Protein AF-A0A2H3C9F1-F1 (afdb_monomer_lite)

Structure (mmCIF, N/CA/C/O backbone):
data_AF-A0A2H3C9F1-F1
#
_entry.id   AF-A0A2H3C9F1-F1
#
loop_
_atom_site.group_PDB
_atom_site.id
_atom_site.type_symbol
_atom_site.label_atom_id
_atom_site.label_alt_id
_atom_site.label_comp_id
_atom_site.label_asym_id
_atom_site.label_entity_id
_atom_site.label_seq_id
_atom_site.pdbx_PDB_ins_code
_atom_site.Cartn_x
_atom_site.Cartn_y
_atom_site.Cartn_z
_atom_site.occupancy
_atom_site.B_iso_or_equiv
_atom_site.auth_seq_id
_atom_site.auth_comp_id
_atom_site.auth_asym_id
_atom_site.auth_atom_id
_atom_site.pdbx_PDB_model_num
ATOM 1 N N . ARG A 1 1 ? -23.313 -9.807 7.536 1.00 52.41 1 ARG A N 1
ATOM 2 C CA . ARG A 1 1 ? -22.044 -10.208 6.864 1.00 52.41 1 ARG A CA 1
ATOM 3 C C . ARG A 1 1 ? -20.950 -10.307 7.923 1.00 52.41 1 ARG A C 1
ATOM 5 O O . ARG A 1 1 ? -20.785 -9.340 8.655 1.00 52.41 1 ARG A O 1
ATOM 12 N N . SER A 1 2 ? -20.234 -11.430 8.039 1.00 67.69 2 SER A N 1
ATOM 13 C CA . SER A 1 2 ? -19.119 -11.536 8.993 1.00 67.69 2 SER A CA 1
ATOM 14 C C . SER A 1 2 ? -18.036 -10.502 8.654 1.00 67.69 2 SER A C 1
ATOM 16 O O . SER A 1 2 ? -17.691 -10.304 7.488 1.00 67.69 2 SER A O 1
ATOM 18 N N . GLN A 1 3 ? -17.525 -9.807 9.671 1.00 66.44 3 GLN A N 1
ATOM 19 C CA . GLN A 1 3 ? -16.508 -8.752 9.533 1.00 66.44 3 GLN A CA 1
ATOM 20 C C . GLN A 1 3 ? -15.248 -9.238 8.780 1.00 66.44 3 GLN A C 1
ATOM 22 O O . GLN A 1 3 ? -14.612 -8.456 8.082 1.00 66.44 3 GLN A O 1
ATOM 27 N N . THR A 1 4 ? -14.925 -10.534 8.861 1.00 74.88 4 THR A N 1
ATOM 28 C CA . THR A 1 4 ? -13.809 -11.171 8.140 1.00 74.88 4 THR A CA 1
ATOM 29 C C . THR A 1 4 ? -13.999 -11.116 6.626 1.00 74.88 4 THR A C 1
ATOM 31 O O . THR A 1 4 ? -13.118 -10.633 5.927 1.00 74.88 4 THR A O 1
ATOM 34 N N . LYS A 1 5 ? -15.186 -11.479 6.112 1.00 81.81 5 LYS A N 1
ATOM 35 C CA . LYS A 1 5 ? -15.486 -11.399 4.669 1.00 81.81 5 LYS A CA 1
ATOM 36 C C . LYS A 1 5 ? -15.347 -9.970 4.139 1.00 81.81 5 LYS A C 1
ATOM 38 O O . LYS A 1 5 ? -14.877 -9.764 3.028 1.00 81.81 5 LYS A O 1
ATOM 43 N N . ARG A 1 6 ? -15.744 -8.977 4.944 1.00 87.44 6 ARG A N 1
ATOM 44 C CA . ARG A 1 6 ? -15.620 -7.557 4.585 1.00 87.44 6 ARG A CA 1
ATOM 45 C C . ARG A 1 6 ? -14.158 -7.100 4.533 1.00 87.44 6 ARG A C 1
ATOM 47 O O . ARG A 1 6 ? -13.814 -6.347 3.630 1.00 87.44 6 ARG A O 1
ATOM 54 N N . GLY A 1 7 ? -13.326 -7.549 5.474 1.00 86.56 7 GLY A N 1
ATOM 55 C CA . GLY A 1 7 ? -11.884 -7.285 5.471 1.00 86.56 7 GLY A CA 1
ATOM 56 C C . GLY A 1 7 ? -11.194 -7.886 4.245 1.00 86.56 7 GLY A C 1
ATOM 57 O O . GLY A 1 7 ? -10.508 -7.168 3.525 1.00 86.56 7 GLY A O 1
ATOM 58 N N . THR A 1 8 ? -11.458 -9.161 3.948 1.00 87.94 8 THR A N 1
ATOM 59 C CA . THR A 1 8 ? -10.888 -9.858 2.782 1.00 87.94 8 THR A CA 1
ATOM 60 C C . THR A 1 8 ? -11.287 -9.209 1.458 1.00 87.94 8 THR A C 1
ATOM 62 O O . THR A 1 8 ? -10.438 -8.989 0.599 1.00 87.94 8 THR A O 1
ATOM 65 N N . GLU A 1 9 ? -12.563 -8.855 1.293 1.00 91.81 9 GLU A N 1
ATOM 66 C CA . GLU A 1 9 ? -13.042 -8.183 0.080 1.00 91.81 9 GLU A CA 1
ATOM 67 C C . GLU A 1 9 ? -12.380 -6.812 -0.100 1.00 91.81 9 GLU A C 1
ATOM 69 O O . GLU A 1 9 ? -11.891 -6.478 -1.178 1.00 91.81 9 GLU A O 1
ATOM 74 N N . ARG A 1 10 ? -12.282 -6.034 0.986 1.00 92.62 10 ARG A N 1
ATOM 75 C CA . ARG A 1 10 ? -11.585 -4.745 0.970 1.00 92.62 10 ARG A CA 1
ATOM 76 C C . ARG A 1 10 ? -10.113 -4.908 0.587 1.00 92.62 10 ARG A C 1
ATOM 78 O O . ARG A 1 10 ? -9.609 -4.120 -0.209 1.00 92.62 10 ARG A O 1
ATOM 85 N N . PHE A 1 11 ? -9.436 -5.921 1.124 1.00 91.44 11 PHE A N 1
ATOM 86 C CA . PHE A 1 11 ? -8.044 -6.209 0.782 1.00 91.44 11 PHE A CA 1
ATOM 87 C C . PHE A 1 11 ? -7.888 -6.548 -0.701 1.00 91.44 11 PHE A C 1
ATOM 89 O O . PHE A 1 11 ? -7.018 -5.993 -1.366 1.00 91.44 11 PHE A O 1
ATOM 96 N N . ARG A 1 12 ? -8.775 -7.389 -1.247 1.00 90.94 12 ARG A N 1
ATOM 97 C CA . ARG A 1 12 ? -8.785 -7.738 -2.674 1.00 90.94 12 ARG A CA 1
ATOM 98 C C . ARG A 1 12 ? -8.923 -6.498 -3.560 1.00 90.94 12 ARG A C 1
ATOM 100 O O . ARG A 1 12 ? -8.194 -6.365 -4.538 1.00 90.94 12 ARG A O 1
ATOM 107 N N . GLN A 1 13 ? -9.816 -5.578 -3.206 1.00 94.44 13 GLN A N 1
ATOM 108 C CA . GLN A 1 13 ? -9.998 -4.325 -3.944 1.00 94.44 13 GLN A CA 1
ATOM 109 C C . GLN A 1 13 ? -8.745 -3.446 -3.901 1.00 94.44 13 GLN A C 1
ATOM 111 O O . GLN A 1 13 ? -8.310 -2.957 -4.942 1.00 94.44 13 GLN A O 1
ATOM 116 N N . ILE A 1 14 ? -8.131 -3.294 -2.720 1.00 93.12 14 ILE A N 1
ATOM 117 C CA . ILE A 1 14 ? -6.861 -2.570 -2.567 1.00 93.12 14 ILE A CA 1
ATOM 118 C C . ILE A 1 14 ? -5.791 -3.201 -3.460 1.00 93.12 14 ILE A C 1
ATOM 120 O O . ILE A 1 14 ? -5.203 -2.500 -4.277 1.00 93.12 14 ILE A O 1
ATOM 124 N N . LEU A 1 15 ? -5.610 -4.520 -3.370 1.00 92.25 15 LEU A N 1
ATOM 125 C CA . LEU A 1 15 ? -4.611 -5.264 -4.132 1.00 92.25 15 LEU A CA 1
ATOM 126 C C . LEU A 1 15 ? -4.756 -5.050 -5.643 1.00 92.25 15 LEU A C 1
ATOM 128 O O . LEU A 1 15 ? -3.765 -4.781 -6.319 1.00 92.25 15 LEU A O 1
ATOM 132 N N . ILE A 1 16 ? -5.982 -5.143 -6.167 1.00 93.56 16 ILE A N 1
ATOM 133 C CA . ILE A 1 16 ? -6.259 -4.941 -7.595 1.00 93.56 16 ILE A CA 1
ATOM 134 C C . ILE A 1 16 ? -5.972 -3.488 -7.986 1.00 93.56 16 ILE A C 1
ATOM 136 O O . ILE A 1 16 ? -5.270 -3.249 -8.965 1.00 93.56 16 ILE A O 1
ATOM 140 N N . SER A 1 17 ? -6.473 -2.521 -7.211 1.00 95.75 17 SER A N 1
ATOM 141 C CA . SER A 1 17 ? -6.329 -1.096 -7.532 1.00 95.75 17 SER A CA 1
ATOM 142 C C . SER A 1 17 ? -4.876 -0.606 -7.493 1.00 95.75 17 SER A C 1
ATOM 144 O O . SER A 1 17 ? -4.438 0.061 -8.427 1.00 95.75 17 SER A O 1
ATOM 146 N N . GLU A 1 18 ? -4.109 -0.978 -6.464 1.00 94.56 18 GLU A N 1
ATOM 147 C CA . GLU A 1 18 ? -2.701 -0.589 -6.318 1.00 94.56 18 GLU A CA 1
ATOM 148 C C . GLU A 1 18 ? -1.838 -1.259 -7.396 1.00 94.56 18 GLU A C 1
ATOM 150 O O . GLU A 1 18 ? -0.983 -0.610 -7.997 1.00 94.56 18 GLU A O 1
ATOM 155 N N . SER A 1 19 ? -2.108 -2.531 -7.719 1.00 93.50 19 SER A N 1
ATOM 156 C CA . SER A 1 19 ? -1.410 -3.240 -8.801 1.00 93.50 19 SER A CA 1
ATOM 157 C C . SER A 1 19 ? -1.688 -2.611 -10.168 1.00 93.50 19 SER A C 1
ATOM 159 O O . SER A 1 19 ? -0.754 -2.346 -10.923 1.00 93.50 19 SER A O 1
ATOM 161 N N . ALA A 1 20 ? -2.954 -2.315 -10.479 1.00 95.69 20 ALA A N 1
ATOM 162 C CA . ALA A 1 20 ? -3.330 -1.665 -11.734 1.00 95.69 20 ALA A CA 1
ATOM 163 C C . ALA A 1 20 ? -2.704 -0.268 -11.859 1.00 95.69 20 ALA A C 1
ATOM 165 O O . ALA A 1 20 ? -2.160 0.076 -12.910 1.00 95.69 20 ALA A O 1
ATOM 166 N N . HIS A 1 21 ? -2.719 0.517 -10.776 1.00 94.75 21 HIS A N 1
ATOM 167 C CA . HIS A 1 21 ? -2.088 1.833 -10.748 1.00 94.75 21 HIS A CA 1
ATOM 168 C C . HIS A 1 21 ? -0.569 1.748 -10.947 1.00 94.75 21 HIS A C 1
ATOM 170 O O . HIS A 1 21 ? -0.006 2.539 -11.705 1.00 94.75 21 HIS A O 1
ATOM 176 N N . LEU A 1 22 ? 0.098 0.775 -10.318 1.00 94.25 22 LEU A N 1
ATOM 177 C CA . LEU A 1 22 ? 1.532 0.563 -10.488 1.00 94.25 22 LEU A CA 1
ATOM 178 C C . LEU A 1 22 ? 1.878 0.171 -11.931 1.00 94.25 22 LEU A C 1
ATOM 180 O O . LEU A 1 22 ? 2.806 0.744 -12.496 1.00 94.25 22 LEU A O 1
ATOM 184 N N . ILE A 1 23 ? 1.120 -0.747 -12.543 1.00 92.69 23 ILE A N 1
ATOM 185 C CA . ILE A 1 23 ? 1.293 -1.136 -13.953 1.00 92.69 23 ILE A CA 1
ATOM 186 C C . ILE A 1 23 ? 1.153 0.085 -14.859 1.00 92.69 23 ILE A C 1
ATOM 188 O O . ILE A 1 23 ? 2.047 0.359 -15.658 1.00 92.69 23 ILE A O 1
ATOM 192 N N . TRP A 1 24 ? 0.072 0.851 -14.693 1.00 94.81 24 TRP A N 1
ATOM 193 C CA . TRP A 1 24 ? -0.157 2.072 -15.462 1.00 94.81 24 TRP A CA 1
ATOM 194 C C . TRP A 1 24 ? 0.997 3.066 -15.295 1.00 94.81 24 TRP A C 1
ATOM 196 O O . TRP A 1 24 ? 1.514 3.592 -16.280 1.00 94.81 24 TRP A O 1
ATOM 206 N N . LYS A 1 25 ? 1.467 3.289 -14.063 1.00 93.44 25 LYS A N 1
ATOM 207 C CA . LYS A 1 25 ? 2.576 4.207 -13.790 1.00 93.44 25 LYS A CA 1
ATOM 208 C C . LYS A 1 25 ? 3.875 3.757 -14.465 1.00 93.44 25 LYS A C 1
ATOM 210 O O . LYS A 1 25 ? 4.542 4.575 -15.090 1.00 93.44 25 LYS A O 1
ATOM 215 N N . MET A 1 26 ? 4.210 2.469 -14.390 1.00 90.88 26 MET A N 1
ATOM 216 C CA . MET A 1 26 ? 5.394 1.903 -15.048 1.00 90.88 26 MET A CA 1
ATOM 217 C C . MET A 1 26 ? 5.311 2.009 -16.575 1.00 90.88 26 MET A C 1
ATOM 219 O O . MET A 1 26 ? 6.300 2.331 -17.230 1.00 90.88 26 MET A O 1
ATOM 223 N N . GLN A 1 27 ? 4.127 1.794 -17.153 1.00 89.56 27 GLN A N 1
ATOM 224 C CA . GLN A 1 27 ? 3.914 1.983 -18.587 1.00 89.56 27 GLN A CA 1
ATOM 225 C C . GLN A 1 27 ? 4.102 3.444 -19.002 1.00 89.56 27 GLN A C 1
ATOM 227 O O . GLN A 1 27 ? 4.766 3.695 -20.000 1.00 89.56 27 GLN A O 1
ATOM 232 N N . ASN A 1 28 ? 3.597 4.410 -18.230 1.00 92.69 28 ASN A N 1
ATOM 233 C CA . ASN A 1 28 ? 3.819 5.834 -18.511 1.00 92.69 28 ASN A CA 1
ATOM 234 C C . ASN A 1 28 ? 5.294 6.235 -18.352 1.00 92.69 28 ASN A C 1
ATOM 236 O O . ASN A 1 28 ? 5.809 7.014 -19.149 1.00 92.69 28 ASN A O 1
ATOM 240 N N . GLU A 1 29 ? 6.001 5.700 -17.354 1.00 90.50 29 GLU A N 1
ATOM 241 C CA . GLU A 1 29 ? 7.447 5.912 -17.206 1.00 90.50 29 GLU A CA 1
ATOM 242 C C . GLU A 1 29 ? 8.215 5.440 -18.448 1.00 90.50 29 GLU A C 1
ATOM 244 O O . GLU A 1 29 ? 9.082 6.161 -18.932 1.00 90.50 29 GLU A O 1
ATOM 249 N N . ARG A 1 30 ? 7.845 4.285 -19.006 1.00 87.81 30 ARG A N 1
ATOM 250 C CA . ARG A 1 30 ? 8.446 3.765 -20.237 1.00 87.81 30 ARG A CA 1
ATOM 251 C C . ARG A 1 30 ? 8.044 4.565 -21.477 1.00 87.81 30 ARG A C 1
ATOM 253 O O . ARG A 1 30 ? 8.903 4.984 -22.233 1.00 87.81 30 ARG A O 1
ATOM 260 N N . VAL A 1 31 ? 6.742 4.738 -21.707 1.00 89.75 31 VAL A N 1
ATOM 261 C CA . VAL A 1 31 ? 6.200 5.262 -22.974 1.00 89.75 31 VAL A CA 1
ATOM 262 C C . VAL A 1 31 ? 6.362 6.776 -23.084 1.00 89.75 31 VAL A C 1
ATOM 264 O O . VAL A 1 31 ? 6.672 7.274 -24.157 1.00 89.75 31 VAL A O 1
ATOM 267 N N . VAL A 1 32 ? 6.139 7.513 -21.994 1.00 87.88 32 VAL A N 1
ATOM 268 C CA . VAL A 1 32 ? 6.128 8.986 -22.016 1.00 87.88 32 VAL A CA 1
ATOM 269 C C . VAL A 1 32 ? 7.489 9.567 -21.647 1.00 87.88 32 VAL A C 1
ATOM 271 O O . VAL A 1 32 ? 7.861 10.615 -22.160 1.00 87.88 32 VAL A O 1
ATOM 274 N N . ASN A 1 33 ? 8.235 8.907 -20.755 1.00 86.44 33 ASN A N 1
ATOM 275 C CA . ASN A 1 33 ? 9.512 9.425 -20.248 1.00 86.44 33 ASN A CA 1
ATOM 276 C C . ASN A 1 33 ? 10.736 8.677 -20.800 1.00 86.44 33 ASN A C 1
ATOM 278 O O . ASN A 1 33 ? 11.825 8.855 -20.259 1.00 86.44 33 ASN A O 1
ATOM 282 N N . ASP A 1 34 ? 10.539 7.820 -21.810 1.00 87.56 34 ASP A N 1
ATOM 283 C CA . ASP A 1 34 ? 11.573 7.023 -22.489 1.00 87.56 34 ASP A CA 1
ATOM 284 C C . ASP A 1 34 ? 12.524 6.282 -21.528 1.00 87.56 34 ASP A C 1
ATOM 286 O O . ASP A 1 34 ? 13.732 6.166 -21.737 1.00 87.56 34 ASP A O 1
ATOM 290 N N . LYS A 1 35 ? 11.985 5.807 -20.396 1.00 87.38 35 LYS A N 1
ATOM 291 C CA . LYS A 1 35 ? 12.777 5.074 -19.403 1.00 87.38 35 LYS A CA 1
ATOM 292 C C . LYS A 1 35 ? 12.958 3.611 -19.815 1.00 87.38 35 LYS A C 1
ATOM 294 O O . LYS A 1 35 ? 12.025 3.003 -20.350 1.00 87.38 35 LYS A O 1
ATOM 299 N N . PRO A 1 36 ? 14.114 3.000 -19.487 1.00 86.69 36 PRO A N 1
ATOM 300 C CA . PRO A 1 36 ? 14.337 1.582 -19.728 1.00 86.69 36 PRO A CA 1
ATOM 301 C C . PRO A 1 36 ? 13.373 0.711 -18.914 1.00 86.69 36 PRO A C 1
ATOM 303 O O . PRO A 1 36 ? 12.747 1.151 -17.945 1.00 86.69 36 PRO A O 1
ATOM 306 N N . HIS A 1 37 ? 13.277 -0.560 -19.305 1.00 85.75 37 HIS A N 1
ATOM 307 C CA . HIS A 1 37 ? 12.481 -1.548 -18.585 1.00 85.75 37 HIS A CA 1
ATOM 308 C C . HIS A 1 37 ? 12.918 -1.662 -17.121 1.00 85.75 37 HIS A C 1
ATOM 310 O O . HIS A 1 37 ? 14.103 -1.791 -16.823 1.00 85.75 37 HIS A O 1
ATOM 316 N N . HIS A 1 38 ? 11.942 -1.662 -16.212 1.00 87.12 38 HIS A N 1
ATOM 317 C CA . HIS A 1 38 ? 12.200 -1.906 -14.798 1.00 87.12 38 HIS A CA 1
ATOM 318 C C . HIS A 1 38 ? 12.617 -3.356 -14.565 1.00 87.12 38 HIS A C 1
ATOM 320 O O . HIS A 1 38 ? 12.038 -4.290 -15.123 1.00 87.12 38 HIS A O 1
ATOM 326 N N . THR A 1 39 ? 13.584 -3.540 -13.678 1.00 90.19 39 THR A N 1
ATOM 327 C CA . THR A 1 39 ? 13.982 -4.864 -13.206 1.00 90.19 39 THR A CA 1
ATOM 328 C C . THR A 1 39 ? 12.901 -5.460 -12.303 1.00 90.19 39 THR A C 1
ATOM 330 O O . THR A 1 39 ? 12.183 -4.741 -11.605 1.00 90.19 39 THR A O 1
ATOM 333 N N . ALA A 1 40 ? 12.818 -6.792 -12.238 1.00 88.19 40 ALA A N 1
ATOM 334 C CA . ALA A 1 40 ? 11.876 -7.476 -11.346 1.00 88.19 40 ALA A CA 1
ATOM 335 C C . ALA A 1 40 ? 12.018 -7.022 -9.879 1.00 88.19 40 ALA A C 1
ATOM 337 O O . ALA A 1 40 ? 11.021 -6.844 -9.180 1.00 88.19 40 ALA A O 1
ATOM 338 N N . ARG A 1 41 ? 13.254 -6.749 -9.434 1.00 87.88 41 ARG A N 1
ATOM 339 C CA . ARG A 1 41 ? 13.541 -6.235 -8.089 1.00 87.88 41 ARG A CA 1
ATOM 340 C C . ARG A 1 41 ? 12.960 -4.840 -7.869 1.00 87.88 41 ARG A C 1
ATOM 342 O O . ARG A 1 41 ? 12.387 -4.584 -6.816 1.00 87.88 41 ARG A O 1
ATOM 349 N N . GLU A 1 42 ? 13.092 -3.931 -8.830 1.00 89.69 42 GLU A N 1
ATOM 350 C CA . GLU A 1 42 ? 12.501 -2.591 -8.717 1.00 89.69 42 GLU A CA 1
ATOM 351 C C . GLU A 1 42 ? 10.977 -2.652 -8.679 1.00 89.69 42 GLU A C 1
ATOM 353 O O . GLU A 1 42 ? 10.360 -1.936 -7.890 1.00 89.69 42 GLU A O 1
ATOM 358 N N . ILE A 1 43 ? 10.372 -3.524 -9.490 1.00 90.75 43 ILE A N 1
ATOM 359 C CA . ILE A 1 43 ? 8.921 -3.737 -9.503 1.00 90.75 43 ILE A CA 1
ATOM 360 C C . ILE A 1 43 ? 8.454 -4.231 -8.130 1.00 90.75 43 ILE A C 1
ATOM 362 O O . ILE A 1 43 ? 7.526 -3.657 -7.557 1.00 90.75 43 ILE A O 1
ATOM 366 N N . GLU A 1 44 ? 9.130 -5.234 -7.566 1.00 89.00 44 GLU A N 1
ATOM 367 C CA . GLU A 1 44 ? 8.830 -5.771 -6.236 1.00 89.00 44 GLU A CA 1
ATOM 368 C C . GLU A 1 44 ? 8.949 -4.695 -5.147 1.00 89.00 44 GLU A C 1
ATOM 370 O O . GLU A 1 44 ? 8.025 -4.503 -4.357 1.00 89.00 44 GLU A O 1
ATOM 375 N N . GLN A 1 45 ? 10.051 -3.938 -5.126 1.00 89.31 45 GLN A N 1
ATOM 376 C CA . GLN A 1 45 ? 10.265 -2.883 -4.131 1.00 89.31 45 GLN A CA 1
ATOM 377 C C . GLN A 1 45 ? 9.229 -1.760 -4.248 1.00 89.31 45 GLN A C 1
ATOM 379 O O . GLN A 1 45 ? 8.718 -1.279 -3.235 1.00 89.31 45 GLN A O 1
ATOM 384 N N . ARG A 1 46 ? 8.863 -1.361 -5.473 1.00 92.00 46 ARG A N 1
ATOM 385 C CA . ARG A 1 46 ? 7.813 -0.359 -5.710 1.00 92.00 46 ARG A CA 1
ATOM 386 C C . ARG A 1 46 ? 6.441 -0.863 -5.269 1.00 92.00 46 ARG A C 1
ATOM 388 O O . ARG A 1 46 ? 5.692 -0.101 -4.660 1.00 92.00 46 ARG A O 1
ATOM 395 N N . TRP A 1 47 ? 6.127 -2.131 -5.531 1.00 92.25 47 TRP A N 1
ATOM 396 C CA . TRP A 1 47 ? 4.880 -2.750 -5.087 1.00 92.25 47 TRP A CA 1
ATOM 397 C C . TRP A 1 47 ? 4.801 -2.826 -3.559 1.00 92.25 47 TRP A C 1
ATOM 399 O O . TRP A 1 47 ? 3.819 -2.371 -2.970 1.00 92.25 47 TRP A O 1
ATOM 409 N N . LEU A 1 48 ? 5.868 -3.291 -2.901 1.00 89.94 48 LEU A N 1
ATOM 410 C CA . LEU A 1 48 ? 5.957 -3.312 -1.439 1.00 89.94 48 LEU A CA 1
ATOM 411 C C . LEU A 1 48 ? 5.825 -1.910 -0.849 1.00 89.94 48 LEU A C 1
ATOM 413 O O . LEU A 1 48 ? 5.105 -1.716 0.130 1.00 89.94 48 LEU A O 1
ATOM 417 N N . HIS A 1 49 ? 6.472 -0.916 -1.456 1.00 90.12 49 HIS A N 1
ATOM 418 C CA . HIS A 1 49 ? 6.355 0.472 -1.029 1.00 90.12 49 HIS A CA 1
ATOM 419 C C . HIS A 1 49 ? 4.913 0.993 -1.144 1.00 90.12 49 HIS A C 1
ATOM 421 O O . HIS A 1 49 ? 4.407 1.589 -0.191 1.00 90.12 49 HIS A O 1
ATOM 427 N N . ALA A 1 50 ? 4.233 0.746 -2.269 1.00 91.75 50 ALA A N 1
ATOM 428 C CA . ALA A 1 50 ? 2.847 1.166 -2.483 1.00 91.75 50 ALA A CA 1
ATOM 429 C C . ALA A 1 50 ? 1.898 0.536 -1.453 1.00 91.75 50 ALA A C 1
ATOM 431 O O . ALA A 1 50 ? 1.145 1.242 -0.776 1.00 91.75 50 ALA A O 1
ATOM 432 N N . MET A 1 51 ? 2.006 -0.778 -1.257 1.00 90.94 51 MET A N 1
ATOM 433 C CA . MET A 1 51 ? 1.174 -1.509 -0.307 1.00 90.94 51 MET A CA 1
ATOM 434 C C . MET A 1 51 ? 1.445 -1.068 1.144 1.00 90.94 51 MET A C 1
ATOM 436 O O . MET A 1 51 ? 0.501 -0.799 1.889 1.00 90.94 51 MET A O 1
ATOM 440 N N . ASN A 1 52 ? 2.714 -0.892 1.539 1.00 88.94 52 ASN A N 1
ATOM 441 C CA . ASN A 1 52 ? 3.077 -0.387 2.870 1.00 88.94 52 ASN A CA 1
ATOM 442 C C . ASN A 1 52 ? 2.555 1.036 3.098 1.00 88.94 52 ASN A C 1
ATOM 444 O O . ASN A 1 52 ? 2.042 1.353 4.173 1.00 88.94 52 ASN A O 1
ATOM 448 N N . ARG A 1 53 ? 2.647 1.904 2.084 1.00 90.94 53 ARG A N 1
ATOM 449 C CA . ARG A 1 53 ? 2.087 3.258 2.142 1.00 90.94 53 ARG A CA 1
ATOM 450 C C . ARG A 1 53 ? 0.574 3.216 2.339 1.00 90.94 53 ARG A C 1
ATOM 452 O O . ARG A 1 53 ? 0.054 3.977 3.153 1.00 90.94 53 ARG A O 1
ATOM 459 N N . ARG A 1 54 ? -0.131 2.322 1.641 1.00 92.50 54 ARG A N 1
ATOM 460 C CA . ARG A 1 54 ? -1.583 2.166 1.778 1.00 92.50 54 ARG A CA 1
ATOM 461 C C . ARG A 1 54 ? -1.985 1.687 3.171 1.00 92.50 54 ARG A C 1
ATOM 463 O O . ARG A 1 54 ? -2.905 2.250 3.756 1.00 92.50 54 ARG A O 1
ATOM 470 N N . MET A 1 55 ? -1.260 0.719 3.722 1.00 90.12 55 MET A N 1
ATOM 471 C CA . MET A 1 55 ? -1.461 0.251 5.093 1.00 90.12 55 MET A CA 1
ATOM 472 C C . MET A 1 55 ? -1.245 1.376 6.114 1.00 90.12 55 MET A C 1
ATOM 474 O O . MET A 1 55 ? -2.099 1.602 6.966 1.00 90.12 55 MET A O 1
ATOM 478 N N . LYS A 1 56 ? -0.156 2.148 5.995 1.00 88.44 56 LYS A N 1
ATOM 479 C CA . LYS A 1 56 ? 0.105 3.299 6.879 1.00 88.44 56 LYS A CA 1
ATOM 480 C C . LYS A 1 56 ? -1.003 4.350 6.802 1.00 88.44 56 LYS A C 1
ATOM 482 O O . LYS A 1 56 ? -1.417 4.880 7.830 1.00 88.44 56 LYS A O 1
ATOM 487 N N . LEU A 1 57 ? -1.509 4.635 5.600 1.00 90.38 57 LEU A N 1
ATOM 488 C CA . LEU A 1 57 ? -2.650 5.536 5.416 1.00 90.38 57 LEU A CA 1
ATOM 489 C C . LEU A 1 57 ? -3.906 5.010 6.115 1.00 90.38 57 LEU A C 1
ATOM 491 O O . LEU A 1 57 ? -4.580 5.786 6.786 1.00 90.38 57 LEU A O 1
ATOM 495 N N . ASP A 1 58 ? -4.198 3.713 6.013 1.00 90.31 58 ASP A N 1
ATOM 496 C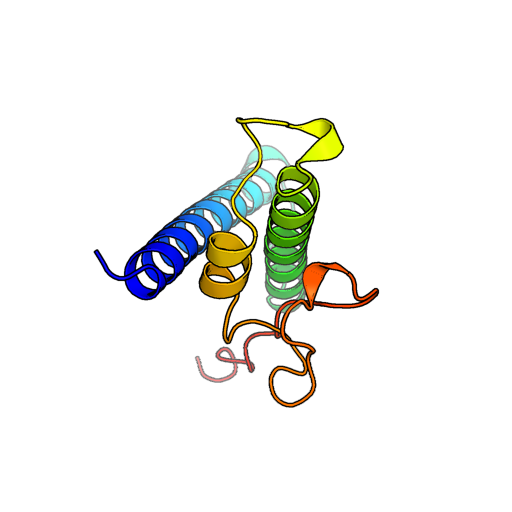 CA . ASP A 1 58 ? -5.313 3.098 6.738 1.00 90.31 58 ASP A CA 1
ATOM 497 C C . ASP A 1 58 ? -5.166 3.271 8.256 1.00 90.31 58 ASP A C 1
ATOM 499 O O . ASP A 1 58 ? -6.128 3.676 8.912 1.00 90.31 58 ASP A O 1
ATOM 503 N N . CYS A 1 59 ? -3.968 3.040 8.808 1.00 87.62 59 CYS A N 1
ATOM 504 C CA . CYS A 1 59 ? -3.690 3.245 10.232 1.00 87.62 59 CYS A CA 1
ATOM 505 C C . CYS A 1 59 ? -3.922 4.705 10.650 1.00 87.62 59 CYS A C 1
ATOM 507 O O . CYS A 1 59 ? -4.617 4.956 11.635 1.00 87.62 59 CYS A O 1
ATOM 509 N N . ILE A 1 60 ? -3.428 5.677 9.874 1.00 88.12 60 ILE A N 1
ATOM 510 C CA . ILE A 1 60 ? -3.638 7.111 10.140 1.00 88.12 60 ILE A CA 1
ATOM 511 C C . ILE A 1 60 ? -5.133 7.452 10.104 1.00 88.12 60 ILE A C 1
ATOM 513 O O . ILE A 1 60 ? -5.644 8.118 11.003 1.00 88.12 60 ILE A O 1
ATOM 517 N N . LEU A 1 61 ? -5.854 6.970 9.090 1.00 88.44 61 LEU A N 1
ATOM 518 C CA . LEU A 1 61 ? -7.292 7.203 8.922 1.00 88.44 61 LEU A CA 1
ATOM 519 C C . LEU A 1 61 ? -8.149 6.475 9.969 1.00 88.44 61 LEU A C 1
ATOM 521 O O . LEU A 1 61 ? -9.351 6.730 10.058 1.00 88.44 61 LEU A O 1
ATOM 525 N N . SER A 1 62 ? -7.558 5.589 10.770 1.00 88.25 62 SER A N 1
ATOM 526 C CA . SER A 1 62 ? -8.222 4.934 11.898 1.00 88.25 62 SER A CA 1
ATOM 527 C C . SER A 1 62 ? -8.309 5.808 13.151 1.00 88.25 62 SER A C 1
ATOM 529 O O . SER A 1 62 ? -9.097 5.512 14.056 1.00 88.25 62 SER A O 1
ATOM 531 N N . ASP A 1 63 ? -7.535 6.898 13.208 1.00 86.56 63 ASP A N 1
ATOM 532 C CA . ASP A 1 63 ? -7.491 7.780 14.368 1.00 86.56 63 ASP A CA 1
ATOM 533 C C . ASP A 1 63 ? -8.837 8.497 14.573 1.00 86.56 63 ASP A C 1
ATOM 535 O O . ASP A 1 63 ? -9.194 9.466 13.893 1.00 86.56 63 ASP A O 1
ATOM 539 N N . ARG A 1 64 ? -9.594 8.029 15.570 1.00 84.50 64 ARG A N 1
ATOM 540 C CA . ARG A 1 64 ? -10.883 8.609 15.961 1.00 84.50 64 ARG A CA 1
ATOM 541 C C . ARG A 1 64 ? -10.759 10.006 16.555 1.00 84.50 64 ARG A C 1
ATOM 543 O O . ARG A 1 64 ? -11.726 10.760 16.451 1.00 84.50 64 ARG A O 1
ATOM 550 N N . LYS A 1 65 ? -9.619 10.376 17.146 1.00 85.12 65 LYS A N 1
ATOM 551 C CA . LYS A 1 65 ? -9.415 11.736 17.666 1.00 85.12 65 LYS A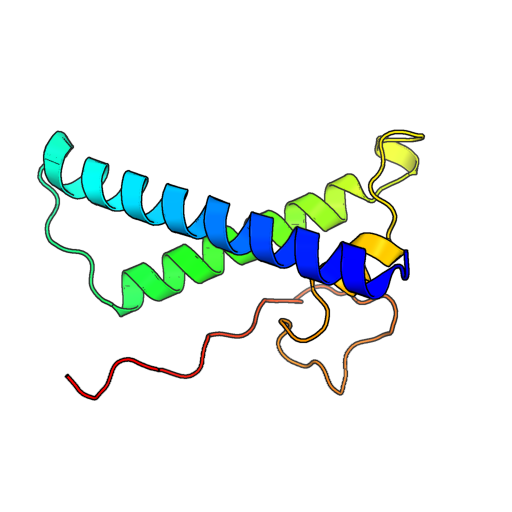 CA 1
ATOM 552 C C . LYS A 1 65 ? -9.372 12.727 16.506 1.00 85.12 65 LYS A C 1
ATOM 554 O O . LYS A 1 65 ? -10.054 13.749 16.549 1.00 85.12 65 LYS A O 1
ATOM 559 N N . LYS A 1 66 ? -8.653 12.374 15.436 1.00 85.69 66 LYS A N 1
ATOM 560 C CA . LYS A 1 66 ? -8.487 13.215 14.244 1.00 85.69 66 LYS A CA 1
ATOM 561 C C . LYS A 1 66 ? -9.688 13.179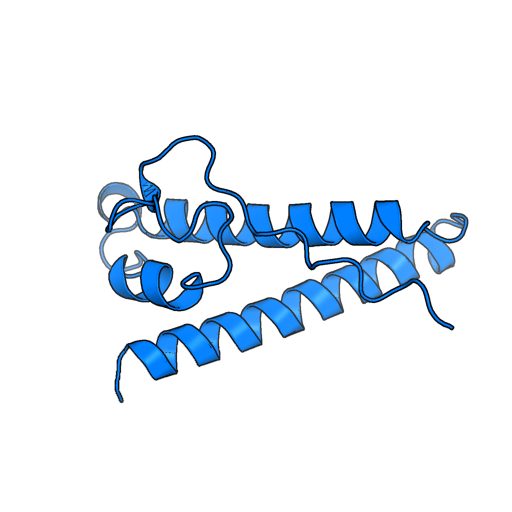 13.295 1.00 85.69 66 LYS A C 1
ATOM 563 O O . LYS A 1 66 ? -10.120 14.224 12.819 1.00 85.69 66 LYS A O 1
ATOM 568 N N . PHE A 1 67 ? -10.262 12.001 13.038 1.00 86.56 67 PHE A N 1
ATOM 569 C CA . PHE A 1 67 ? -11.282 11.812 11.993 1.00 86.56 67 PHE A CA 1
ATOM 570 C C . PHE A 1 67 ? -12.707 11.560 12.521 1.00 86.56 67 PHE A C 1
ATOM 572 O O . PHE A 1 67 ? -13.657 11.496 11.735 1.00 86.56 67 PHE A O 1
ATOM 579 N N . ARG A 1 68 ? -12.900 11.465 13.846 1.00 89.00 68 ARG A N 1
ATOM 580 C CA . ARG A 1 68 ? -14.206 11.291 14.515 1.00 89.00 68 ARG A CA 1
ATOM 581 C C . ARG A 1 68 ? -15.039 10.169 13.875 1.00 89.00 68 ARG A C 1
ATOM 583 O O . ARG A 1 68 ? -14.611 9.020 13.832 1.00 89.00 68 ARG A O 1
ATOM 590 N N . ARG A 1 69 ? -16.232 10.494 13.356 1.00 86.75 69 ARG A N 1
ATOM 591 C CA . ARG A 1 69 ? -17.161 9.546 12.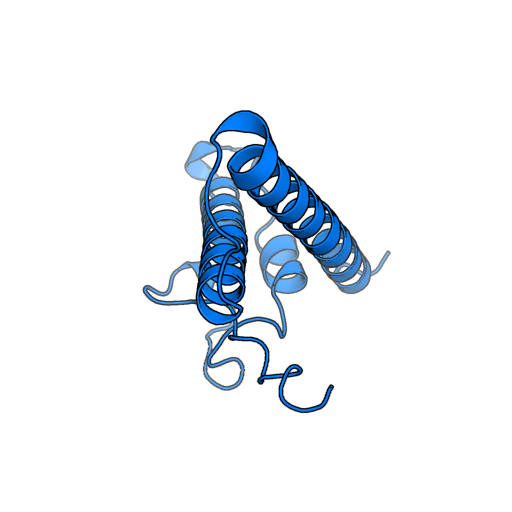712 1.00 86.75 69 ARG A CA 1
ATOM 592 C C . ARG A 1 69 ? -16.689 9.058 11.336 1.00 86.75 69 ARG A C 1
ATOM 594 O O . ARG A 1 69 ? -17.203 8.054 10.862 1.00 86.75 69 ARG A O 1
ATOM 601 N N . LYS A 1 70 ? -15.735 9.752 10.702 1.00 86.94 70 LYS A N 1
ATOM 602 C CA . LYS A 1 70 ? -15.148 9.359 9.409 1.00 86.94 70 LYS A CA 1
ATOM 603 C C . LYS A 1 70 ? -13.959 8.406 9.566 1.00 86.94 70 LYS A C 1
ATOM 605 O O . LYS A 1 70 ? -13.441 7.930 8.561 1.00 86.94 70 LYS A O 1
ATOM 610 N N . ALA A 1 71 ? -13.527 8.138 10.801 1.00 89.75 71 ALA A N 1
ATOM 611 C CA . ALA A 1 71 ? -12.419 7.236 11.062 1.00 89.75 71 ALA A CA 1
ATOM 612 C C . ALA A 1 71 ? -12.755 5.808 10.618 1.00 89.75 71 ALA A C 1
ATOM 614 O O . ALA A 1 71 ? -13.845 5.288 10.888 1.00 89.75 71 ALA A O 1
ATOM 615 N N . ILE A 1 72 ? -11.795 5.154 9.972 1.00 88.06 72 ILE A N 1
ATOM 616 C CA . ILE A 1 72 ? -11.919 3.745 9.614 1.00 88.06 72 ILE A CA 1
ATOM 617 C C . ILE A 1 72 ? -11.907 2.924 10.908 1.00 88.06 72 ILE A C 1
ATOM 619 O O . ILE A 1 72 ? -11.126 3.166 11.827 1.00 88.06 72 ILE A O 1
ATOM 623 N N . GLN A 1 73 ? -12.799 1.940 11.011 1.00 88.50 73 GLN A N 1
ATOM 624 C CA . GLN A 1 73 ? -12.835 1.078 12.188 1.00 88.50 73 GLN A CA 1
ATOM 625 C C . GLN A 1 73 ? -11.550 0.247 12.276 1.00 88.50 73 GLN A C 1
ATOM 627 O O . GLN A 1 73 ? -11.248 -0.514 11.357 1.00 88.50 73 GLN A O 1
ATOM 632 N N . LYS A 1 74 ? -10.849 0.332 13.413 1.00 87.56 74 LYS A N 1
ATOM 633 C CA . LYS A 1 74 ? -9.658 -0.475 13.725 1.00 87.56 74 LYS A CA 1
ATOM 634 C C . LYS A 1 74 ? -9.846 -1.962 13.405 1.00 87.56 74 LYS A C 1
ATOM 636 O O . LYS A 1 74 ? -9.053 -2.549 12.682 1.00 87.56 74 LYS A O 1
ATOM 641 N N . SER A 1 75 ? -10.962 -2.546 13.841 1.00 86.50 75 SER A N 1
ATOM 642 C CA . SER A 1 75 ? -11.294 -3.957 13.598 1.00 86.50 75 SER A CA 1
ATOM 643 C C . SER A 1 75 ? -11.414 -4.328 12.115 1.00 86.50 75 SER A C 1
ATOM 645 O O . SER A 1 75 ? -11.147 -5.471 11.750 1.00 86.50 75 SER A O 1
ATOM 647 N N . LEU A 1 76 ? -11.799 -3.384 11.250 1.00 88.75 76 LEU A N 1
ATOM 648 C CA . LEU A 1 76 ? -11.834 -3.594 9.804 1.00 88.75 76 LEU A CA 1
ATOM 649 C C . LEU A 1 76 ? -10.422 -3.570 9.210 1.00 88.75 76 LEU A C 1
ATOM 651 O O . LEU A 1 76 ? -10.134 -4.380 8.334 1.00 88.75 76 LEU A O 1
ATOM 655 N N . ILE A 1 77 ? -9.548 -2.678 9.684 1.00 88.50 77 ILE A N 1
ATOM 656 C CA . ILE A 1 77 ? -8.148 -2.584 9.235 1.00 88.50 77 ILE A CA 1
ATOM 657 C C . ILE A 1 77 ? -7.392 -3.846 9.632 1.00 88.50 77 ILE A C 1
ATOM 659 O O . ILE A 1 77 ? -6.819 -4.491 8.757 1.00 88.50 77 ILE A O 1
ATOM 663 N N . LEU A 1 78 ? -7.485 -4.253 10.903 1.00 86.25 78 LEU A N 1
ATOM 664 C CA . LEU A 1 78 ? -6.865 -5.482 11.404 1.00 86.25 78 LEU A CA 1
ATOM 665 C C . LEU A 1 78 ? -7.249 -6.686 10.535 1.00 86.25 78 LEU A C 1
ATOM 667 O O . LEU A 1 78 ? -6.375 -7.427 10.110 1.00 86.25 78 LEU A O 1
ATOM 671 N N . LYS A 1 79 ? -8.535 -6.823 10.181 1.00 86.38 79 LYS A N 1
ATOM 672 C CA . LYS A 1 79 ? -9.035 -7.901 9.305 1.00 86.38 79 LYS A CA 1
ATOM 673 C C . LYS A 1 79 ? -8.657 -7.743 7.835 1.00 86.38 79 LYS A C 1
ATOM 675 O O . LYS A 1 79 ? -8.591 -8.740 7.129 1.00 86.38 79 LYS A O 1
ATOM 680 N N . THR A 1 80 ? -8.465 -6.514 7.357 1.00 88.94 80 THR A N 1
ATOM 681 C CA . THR A 1 80 ? -8.036 -6.255 5.973 1.00 88.94 80 THR A CA 1
ATOM 682 C C . THR A 1 80 ? -6.600 -6.730 5.773 1.00 88.94 80 THR A C 1
ATOM 684 O O . THR A 1 80 ? -6.306 -7.379 4.780 1.00 88.94 80 THR A O 1
ATOM 687 N N . TRP A 1 81 ? -5.717 -6.423 6.720 1.00 87.50 81 TRP A N 1
ATOM 688 C CA . TRP A 1 81 ? -4.281 -6.704 6.619 1.00 87.50 81 TRP A CA 1
ATOM 689 C C . TRP A 1 81 ? -3.867 -7.986 7.361 1.00 87.50 81 TRP A C 1
ATOM 691 O O . TRP A 1 81 ? -2.683 -8.299 7.490 1.00 87.50 81 TRP A O 1
ATOM 701 N N . GLN A 1 82 ? -4.835 -8.755 7.863 1.00 83.38 82 GLN A N 1
ATOM 702 C CA . GLN A 1 82 ? -4.570 -10.018 8.541 1.00 83.38 82 GLN A CA 1
ATOM 703 C C . GLN A 1 82 ? -3.931 -11.019 7.569 1.00 83.38 82 GLN A C 1
ATOM 705 O O . GLN A 1 82 ? -4.413 -11.221 6.458 1.00 83.38 82 GLN A O 1
ATOM 710 N N . GLY A 1 83 ? -2.845 -11.671 7.995 1.00 74.62 83 GLY A N 1
ATOM 711 C CA . GLY A 1 83 ? -2.141 -12.681 7.195 1.00 74.62 83 GLY A CA 1
ATOM 712 C C . GLY A 1 83 ? -1.125 -12.123 6.191 1.00 74.62 83 GLY A C 1
ATOM 713 O O . GLY A 1 83 ? -0.304 -12.887 5.688 1.00 74.62 83 GLY A O 1
ATOM 714 N N . THR A 1 84 ? -1.097 -10.807 5.959 1.00 73.69 84 THR A N 1
ATOM 715 C CA . THR A 1 84 ? -0.190 -10.171 4.983 1.00 73.69 84 THR A CA 1
ATOM 716 C C . THR A 1 84 ? 1.064 -9.553 5.612 1.00 73.69 84 THR A C 1
ATOM 718 O O . THR A 1 84 ? 1.959 -9.121 4.893 1.00 73.69 84 THR A O 1
ATOM 721 N N . LEU A 1 85 ? 1.152 -9.505 6.944 1.00 72.19 85 LEU A N 1
ATOM 722 C CA . LEU A 1 85 ? 2.227 -8.838 7.697 1.00 72.19 85 LEU A CA 1
ATOM 723 C C . LEU A 1 85 ? 3.419 -9.760 7.986 1.00 72.19 85 LEU A C 1
ATOM 725 O O . LEU A 1 85 ? 3.226 -10.945 8.294 1.00 72.19 85 LEU A O 1
ATOM 729 N N . LEU A 1 86 ? 4.643 -9.219 7.919 1.00 62.25 86 LEU A N 1
ATOM 730 C CA . LEU A 1 86 ? 5.882 -9.882 8.367 1.00 62.25 86 LEU A CA 1
ATOM 731 C C . LEU A 1 86 ? 5.834 -10.025 9.894 1.00 62.25 86 LEU A C 1
ATOM 733 O O . LEU A 1 86 ? 5.446 -9.086 10.575 1.00 62.25 86 LEU A O 1
ATOM 737 N N . GLY A 1 87 ? 6.167 -11.204 10.431 1.00 57.06 87 GLY A N 1
ATOM 738 C CA . GLY A 1 87 ? 6.079 -11.460 11.880 1.00 57.06 87 GLY A CA 1
ATOM 739 C C . GLY A 1 87 ? 4.687 -11.842 12.411 1.00 57.06 87 GLY A C 1
ATOM 740 O O . GLY A 1 87 ? 4.482 -11.836 13.614 1.00 57.06 87 GLY A O 1
ATOM 741 N N . ALA A 1 88 ? 3.733 -12.219 11.544 1.00 53.75 88 ALA A N 1
ATOM 742 C CA . ALA A 1 88 ? 2.357 -12.604 11.920 1.00 53.75 88 ALA A CA 1
ATOM 743 C C . ALA A 1 88 ? 2.169 -13.504 13.170 1.00 53.75 88 ALA A C 1
ATOM 745 O O . ALA A 1 88 ? 1.169 -13.297 13.850 1.00 53.75 88 ALA A O 1
ATOM 746 N N . PRO A 1 89 ? 3.054 -14.467 13.507 1.00 54.53 89 PRO A N 1
ATOM 747 C CA . PRO A 1 89 ? 2.893 -15.264 14.727 1.00 54.53 89 PRO A CA 1
ATOM 748 C C . PRO A 1 89 ? 3.200 -14.502 16.028 1.00 54.53 89 PRO A C 1
ATOM 750 O O . PRO A 1 89 ? 2.739 -14.918 17.082 1.00 54.53 89 PRO A O 1
ATOM 753 N N . SER A 1 90 ? 3.984 -13.420 15.966 1.00 56.81 90 SER A N 1
ATOM 754 C CA . SER A 1 90 ? 4.493 -12.671 17.126 1.00 56.81 90 SER A CA 1
ATOM 755 C C . SER A 1 90 ? 3.952 -11.240 17.220 1.00 56.81 90 SER A C 1
ATOM 757 O O . SER A 1 90 ? 4.443 -10.457 18.028 1.00 56.81 90 SER A O 1
ATOM 759 N N . LEU A 1 91 ? 2.986 -10.867 16.374 1.00 60.56 91 LEU A N 1
ATOM 760 C CA . LEU A 1 91 ? 2.395 -9.528 16.383 1.00 60.56 91 LEU A CA 1
ATOM 761 C C . LEU A 1 91 ? 1.302 -9.421 17.463 1.00 60.56 91 LEU A C 1
ATOM 763 O O . LEU A 1 91 ? 0.466 -10.324 17.560 1.00 60.56 91 LEU A O 1
ATOM 767 N N . PRO A 1 92 ? 1.252 -8.314 18.229 1.00 64.81 92 PRO A N 1
ATOM 768 C CA . PRO A 1 92 ? 0.149 -8.033 19.142 1.00 64.81 92 PRO A CA 1
ATOM 769 C C . PRO A 1 92 ? -1.196 -7.957 18.407 1.00 64.81 92 PRO A C 1
ATOM 771 O O . PRO A 1 92 ? -1.262 -7.647 17.214 1.00 64.81 92 PRO A O 1
ATOM 774 N N . GLU A 1 93 ? -2.293 -8.162 19.138 1.00 63.97 93 GLU A N 1
ATOM 775 C CA . GLU A 1 93 ? -3.651 -8.092 18.579 1.00 63.97 93 GLU A CA 1
ATOM 776 C C . GLU A 1 93 ? -3.981 -6.705 17.977 1.00 63.97 93 GLU A C 1
ATOM 778 O O . GLU A 1 93 ? -4.698 -6.624 16.978 1.00 63.97 93 GLU A O 1
ATOM 783 N N . ASP A 1 94 ? -3.391 -5.622 18.509 1.00 68.44 94 ASP A N 1
ATOM 784 C CA . ASP A 1 94 ? -3.431 -4.261 17.941 1.00 68.44 94 ASP A CA 1
ATOM 785 C C . ASP A 1 94 ? -2.043 -3.821 17.431 1.00 68.44 94 ASP A C 1
ATOM 787 O O . ASP A 1 94 ? -1.440 -2.874 17.932 1.00 68.44 94 ASP A O 1
ATOM 791 N N . TRP A 1 95 ? -1.530 -4.508 16.402 1.00 71.75 95 TRP A N 1
ATOM 792 C CA . TRP A 1 95 ? -0.241 -4.202 15.753 1.00 71.75 95 TRP A CA 1
ATOM 793 C C . TRP A 1 95 ? -0.137 -2.788 15.157 1.00 71.75 95 TRP A C 1
ATOM 795 O O . TRP A 1 95 ? 0.943 -2.369 14.756 1.00 71.75 95 TRP A O 1
ATOM 805 N N . MET A 1 9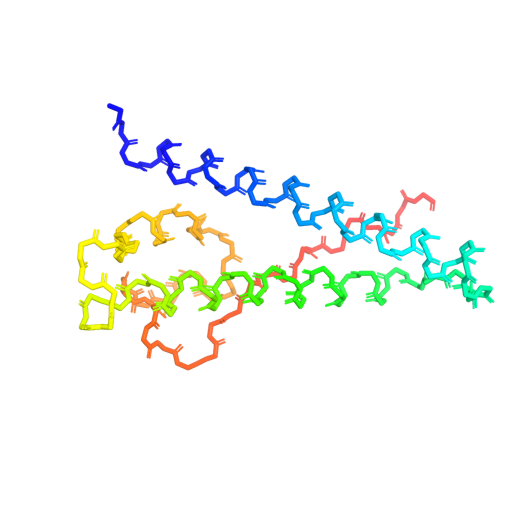6 ? -1.232 -2.029 15.065 1.00 68.44 96 MET A N 1
ATOM 806 C CA . MET A 1 96 ? -1.229 -0.695 14.449 1.00 68.44 96 MET A CA 1
ATOM 807 C C . MET A 1 96 ? -0.431 0.352 15.239 1.00 68.44 96 MET A C 1
ATOM 809 O O . MET A 1 96 ? -0.151 1.415 14.689 1.00 68.44 96 MET A O 1
ATOM 813 N N . MET A 1 97 ? -0.103 0.076 16.505 1.00 63.84 97 MET A N 1
ATOM 814 C CA . MET A 1 97 ? 0.673 0.970 17.376 1.00 63.84 97 MET A CA 1
ATOM 815 C C . MET A 1 97 ? 2.164 0.604 17.432 1.00 63.84 97 MET A C 1
ATOM 817 O O . MET A 1 97 ? 2.926 1.312 18.080 1.00 63.84 97 MET A O 1
ATOM 821 N N . GLU A 1 98 ? 2.569 -0.485 16.773 1.00 63.72 98 GLU A N 1
ATOM 822 C CA . GLU A 1 98 ? 3.956 -0.947 16.742 1.00 63.72 98 GLU A CA 1
ATOM 823 C C . GLU A 1 98 ? 4.735 -0.263 15.615 1.00 63.72 98 GLU A C 1
ATOM 825 O O . GLU A 1 98 ? 4.340 -0.286 14.440 1.00 63.72 98 GLU A O 1
ATOM 830 N N . ASP A 1 99 ? 5.885 0.308 15.967 1.00 55.75 99 ASP A N 1
ATOM 831 C CA . ASP A 1 99 ? 6.837 0.815 14.990 1.00 55.75 99 ASP A CA 1
ATOM 832 C C . ASP A 1 99 ? 7.505 -0.364 14.262 1.00 55.75 99 ASP A C 1
ATOM 834 O O . ASP A 1 99 ? 8.041 -1.285 14.871 1.00 55.75 99 ASP A O 1
ATOM 838 N N . GLY A 1 100 ? 7.480 -0.348 12.924 1.00 60.06 100 GLY A N 1
ATOM 839 C CA . GLY A 1 100 ? 8.189 -1.337 12.096 1.00 60.06 100 GLY A CA 1
ATOM 840 C C . GLY A 1 100 ? 7.327 -2.420 11.438 1.00 60.06 100 GLY A C 1
ATOM 841 O O . GLY A 1 100 ? 7.863 -3.244 10.694 1.00 60.06 100 GLY A O 1
ATOM 842 N N . VAL A 1 101 ? 6.000 -2.401 11.605 1.00 61.78 101 VAL A N 1
ATOM 843 C CA . VAL A 1 101 ? 5.121 -3.341 10.889 1.00 61.78 101 VAL A CA 1
ATOM 844 C C . VAL A 1 101 ? 5.168 -3.085 9.380 1.00 61.78 101 VAL A C 1
ATOM 846 O O . VAL A 1 101 ? 4.875 -1.986 8.903 1.00 61.78 101 VAL A O 1
ATOM 849 N N . CYS A 1 102 ? 5.525 -4.124 8.622 1.00 65.62 102 CYS A N 1
ATOM 850 C CA . CYS A 1 102 ? 5.612 -4.108 7.164 1.00 65.62 102 CYS A CA 1
ATOM 851 C C . CYS A 1 102 ? 4.899 -5.318 6.553 1.00 65.62 102 CYS A C 1
ATOM 853 O O . CYS A 1 102 ? 4.761 -6.382 7.164 1.00 65.62 102 CYS A O 1
ATOM 855 N N . ILE A 1 103 ? 4.470 -5.163 5.306 1.00 67.38 103 ILE A N 1
ATOM 856 C CA . ILE A 1 103 ? 3.898 -6.243 4.504 1.00 67.38 103 ILE A CA 1
ATOM 857 C C . ILE A 1 103 ? 4.998 -7.236 4.127 1.00 67.38 103 ILE A C 1
ATOM 859 O O . ILE A 1 103 ? 6.117 -6.840 3.801 1.00 67.38 103 ILE A O 1
ATOM 863 N N . LYS A 1 104 ? 4.667 -8.532 4.159 1.00 65.19 104 LYS A N 1
ATOM 864 C CA . LYS A 1 104 ? 5.533 -9.611 3.673 1.00 65.19 104 LYS A CA 1
ATOM 865 C C . LYS A 1 104 ? 5.911 -9.377 2.218 1.00 65.19 104 LYS A C 1
ATOM 867 O O . LYS A 1 104 ? 5.033 -9.240 1.369 1.00 65.19 104 LYS A O 1
ATOM 872 N N . ALA A 1 105 ? 7.213 -9.407 1.934 1.00 56.03 105 ALA A N 1
ATOM 873 C CA . ALA A 1 105 ? 7.679 -9.701 0.587 1.00 56.03 105 ALA A CA 1
ATOM 874 C C . ALA A 1 105 ? 7.010 -11.005 0.135 1.00 56.03 105 ALA A C 1
ATOM 876 O O . ALA A 1 105 ? 7.007 -11.991 0.881 1.00 56.03 105 ALA A O 1
ATOM 877 N N . LEU A 1 106 ? 6.381 -10.992 -1.042 1.00 46.59 106 LEU A N 1
ATOM 878 C CA . LEU A 1 106 ? 5.898 -12.227 -1.644 1.00 46.59 106 LEU A CA 1
ATOM 879 C C . LEU A 1 106 ? 7.126 -13.132 -1.830 1.00 46.59 106 LEU A C 1
ATOM 881 O O . LEU A 1 106 ? 8.134 -12.662 -2.359 1.00 46.59 106 LEU A O 1
ATOM 885 N N . PRO A 1 107 ? 7.099 -14.401 -1.383 1.00 38.34 107 PRO A N 1
ATOM 886 C CA . PRO A 1 107 ? 8.184 -15.317 -1.694 1.00 38.34 107 PRO A CA 1
ATOM 887 C C . PRO A 1 107 ? 8.302 -15.371 -3.215 1.00 38.34 107 PRO A C 1
ATOM 889 O O . PRO A 1 107 ? 7.293 -15.506 -3.901 1.00 38.34 107 PRO A O 1
ATOM 892 N N . ARG A 1 108 ? 9.521 -15.177 -3.7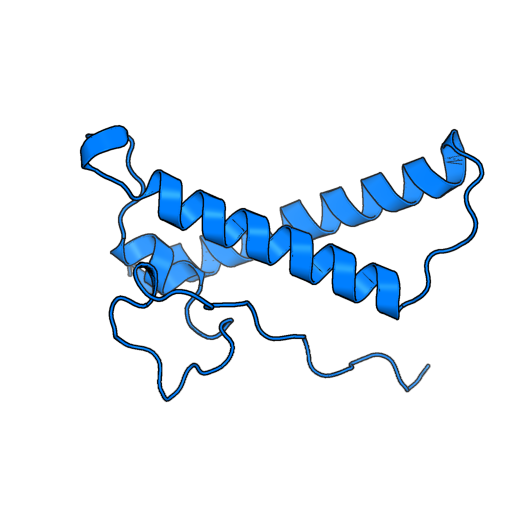25 1.00 38.97 108 ARG A N 1
ATOM 893 C CA . ARG A 1 108 ? 9.865 -15.134 -5.151 1.00 38.97 108 ARG A CA 1
ATOM 894 C C . ARG A 1 108 ? 9.075 -16.178 -5.956 1.00 38.97 108 ARG A C 1
ATOM 896 O O . ARG A 1 108 ? 9.467 -17.336 -6.000 1.00 38.97 108 ARG A O 1
ATOM 903 N N . VAL A 1 109 ? 8.009 -15.761 -6.639 1.00 42.72 109 VAL A N 1
ATOM 904 C CA . VAL A 1 109 ? 7.379 -16.542 -7.718 1.00 42.72 109 VAL A CA 1
ATOM 905 C C . VAL A 1 109 ? 7.786 -15.925 -9.050 1.00 42.72 109 VAL A C 1
ATOM 907 O O . VAL A 1 109 ? 6.945 -15.541 -9.846 1.00 42.72 109 VAL A O 1
ATOM 910 N N . VAL A 1 110 ? 9.090 -15.742 -9.269 1.00 38.25 110 VAL A N 1
ATOM 911 C CA . VAL A 1 110 ? 9.641 -15.464 -10.603 1.00 38.25 110 VAL A CA 1
ATOM 912 C C . VAL A 1 110 ? 11.085 -15.980 -10.645 1.00 38.25 110 VAL A C 1
ATOM 914 O O . VAL A 1 110 ? 12.043 -15.217 -10.582 1.00 38.25 110 VAL A O 1
ATOM 917 N N . SER A 1 111 ? 11.261 -17.300 -10.665 1.00 29.80 111 SER A N 1
ATOM 918 C CA . SER A 1 111 ? 12.543 -17.922 -11.043 1.00 29.80 111 SER A CA 1
ATOM 919 C C . SER A 1 111 ? 12.369 -19.100 -12.001 1.00 29.80 111 SER A C 1
ATOM 921 O O . SER A 1 111 ? 13.271 -19.921 -12.135 1.00 29.80 111 SER A O 1
ATOM 923 N N . THR A 1 112 ? 11.217 -19.222 -12.664 1.00 34.00 112 THR A N 1
ATOM 924 C CA . THR A 1 112 ? 11.007 -20.277 -13.663 1.00 34.00 112 THR A CA 1
ATOM 925 C C . THR A 1 112 ? 9.982 -19.837 -14.697 1.00 34.00 112 THR A C 1
ATOM 927 O O . THR A 1 112 ? 8.850 -20.304 -14.660 1.00 34.00 112 THR A O 1
ATOM 930 N N . ILE A 1 113 ? 10.373 -18.905 -15.570 1.00 34.03 113 ILE A N 1
ATOM 931 C CA . ILE A 1 113 ? 10.047 -18.904 -17.006 1.00 34.03 113 ILE A CA 1
ATOM 932 C C . ILE A 1 113 ? 11.264 -18.313 -17.715 1.00 34.03 113 ILE A C 1
ATOM 934 O O . ILE A 1 113 ? 11.745 -17.265 -17.225 1.00 34.03 113 ILE A O 1
#

Foldseek 3Di:
DPLLVLLQVVLVVLLVVLVVVLVVVQVCCCPVVVDDHDDPVRSLVSSQVSVQVVLLVLLVLQDCVVNPPRRDPQSSSLSNCQPQWDPNVPADSNNSPDPPIGGDRDPDPPDDD

Sequence (113 aa):
RSQTKRGTERFRQILISESAHLIWKMQNERVVNDKPHHTAREIEQRWLHAMNRRMKLDCILSDRKKFRRKAIQKSLILKTWQGTLLGAPSLPEDWMMEDGVCIKALPRVVSTI

Organism: Armillaria gallica (NCBI:txid47427)

pLDDT: mean 79.71, std 16.37, range [29.8, 95.75]

Secondary structure (DSSP, 8-state):
--HHHHHHHHHHHHHHHHHHHHHHHHHHHHHHH-PPPPPHHHHHHHHHHHHHHHHHHHHHHT-HHHHGGGSPPHHHHHHHSTT-BTTTTT--TTGGGSTT--BPPPP---S--

Radius of gyration: 16.3 Å; chains: 1; bounding box: 36×34×42 Å